Protein AF-A0A938N2T9-F1 (afdb_monomer_lite)

Secondary structure (DSSP, 8-state):
-PPPPPP---PPPP----TT--HHHHHHHT-TTTTPEEPTTT--EE-TT-SB-TTT-BBTTTSSB---------------------TTHHHHHHHHHHHHHHHHHHHHHH-TT----------------------

Radius of gyration: 36.8 Å; chains: 1; bounding box: 69×27×93 Å

Structure (mmCIF, N/CA/C/O backbone):
data_AF-A0A938N2T9-F1
#
_entry.id   AF-A0A938N2T9-F1
#
loop_
_atom_site.group_PDB
_atom_site.id
_atom_site.type_symbol
_atom_site.label_atom_id
_atom_site.label_alt_id
_atom_site.label_comp_id
_atom_site.label_asym_id
_atom_site.label_entity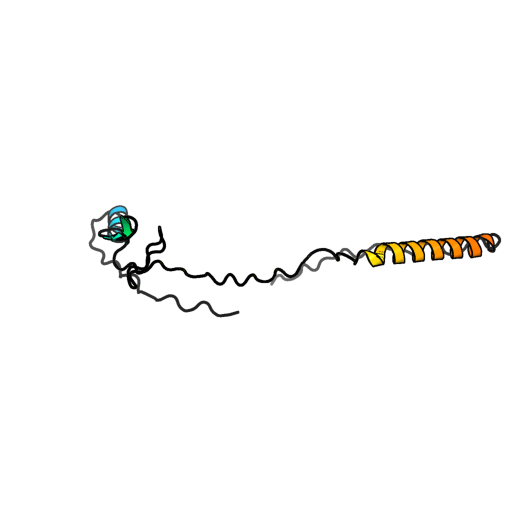_id
_atom_site.label_seq_id
_atom_site.pdbx_PDB_ins_code
_atom_site.Cartn_x
_atom_site.Cartn_y
_atom_site.Cartn_z
_atom_site.occupancy
_atom_site.B_iso_or_equiv
_atom_site.auth_seq_id
_atom_site.auth_comp_id
_atom_site.auth_asym_id
_atom_site.auth_atom_id
_atom_site.pdbx_PDB_model_num
ATOM 1 N N . MET A 1 1 ? -7.083 -13.179 -14.897 1.00 54.50 1 MET A N 1
ATOM 2 C CA . MET A 1 1 ? -7.222 -12.125 -13.871 1.00 54.50 1 MET A CA 1
ATOM 3 C C . MET A 1 1 ? -7.710 -12.839 -12.626 1.00 54.50 1 MET A C 1
ATOM 5 O O . MET A 1 1 ? -8.754 -13.464 -12.742 1.00 54.50 1 MET A O 1
ATOM 9 N N . PRO A 1 2 ? -6.939 -12.912 -11.528 1.00 58.06 2 PRO A N 1
ATOM 10 C CA . PRO A 1 2 ? -7.455 -13.521 -10.308 1.00 58.06 2 PRO A CA 1
ATOM 11 C C . PRO A 1 2 ? -8.646 -12.687 -9.819 1.00 58.06 2 PRO A C 1
ATOM 13 O O . PRO A 1 2 ? -8.528 -11.466 -9.701 1.00 58.06 2 PRO A O 1
ATOM 16 N N . ASP A 1 3 ? -9.788 -13.344 -9.619 1.00 57.94 3 ASP A N 1
ATOM 17 C CA . ASP A 1 3 ? -10.990 -12.740 -9.048 1.00 57.94 3 ASP A CA 1
ATOM 18 C C . ASP A 1 3 ? -10.667 -12.064 -7.705 1.00 57.94 3 ASP A C 1
ATOM 20 O O . ASP A 1 3 ? -9.917 -12.633 -6.901 1.00 57.94 3 ASP A O 1
ATOM 24 N N . PRO A 1 4 ? -11.217 -10.869 -7.419 1.00 66.69 4 PRO A N 1
ATOM 25 C CA . PRO A 1 4 ? -11.149 -10.320 -6.076 1.00 66.69 4 PRO A CA 1
ATOM 26 C C . PRO A 1 4 ? -11.883 -11.282 -5.136 1.00 66.69 4 PRO A C 1
ATOM 28 O O . PRO A 1 4 ? -13.067 -11.566 -5.316 1.00 66.69 4 PRO A O 1
ATOM 31 N N . THR A 1 5 ? -11.175 -11.808 -4.136 1.00 60.12 5 THR A N 1
ATOM 32 C CA . THR A 1 5 ? -11.761 -12.654 -3.094 1.00 60.12 5 THR A CA 1
ATOM 33 C C . THR A 1 5 ? -12.979 -11.961 -2.471 1.00 60.12 5 THR A C 1
ATOM 35 O O . THR A 1 5 ? -12.953 -10.741 -2.270 1.00 60.12 5 THR A O 1
ATOM 38 N N . PRO A 1 6 ? -14.051 -12.709 -2.146 1.00 59.38 6 PRO A N 1
ATOM 39 C CA . PRO A 1 6 ? -15.242 -12.140 -1.535 1.00 59.38 6 PRO A CA 1
ATOM 40 C C . PRO A 1 6 ? -14.856 -11.453 -0.225 1.00 59.38 6 PRO A C 1
ATOM 42 O O . PRO A 1 6 ? -14.279 -12.070 0.673 1.00 59.38 6 PRO A O 1
ATOM 45 N N . GLN A 1 7 ? -15.159 -10.157 -0.127 1.00 58.91 7 GLN A N 1
ATOM 46 C CA . GLN A 1 7 ? -15.052 -9.431 1.133 1.00 58.91 7 GLN A CA 1
ATOM 47 C C . GLN A 1 7 ? -15.905 -10.167 2.177 1.00 58.91 7 GLN A C 1
ATOM 49 O O . GLN A 1 7 ? -17.017 -10.586 1.838 1.00 58.91 7 GLN A O 1
ATOM 54 N N . PRO A 1 8 ? -15.438 -10.334 3.430 1.00 62.12 8 PRO A N 1
ATOM 55 C CA . PRO A 1 8 ? -16.278 -10.834 4.505 1.00 62.12 8 PRO A CA 1
ATOM 56 C C . PRO A 1 8 ? -17.492 -9.917 4.610 1.00 62.12 8 PRO A C 1
ATOM 58 O O . PRO A 1 8 ? -17.394 -8.784 5.079 1.00 62.12 8 PRO A O 1
ATOM 61 N N . THR A 1 9 ? -18.639 -10.382 4.120 1.00 49.62 9 THR A N 1
ATOM 62 C CA . THR A 1 9 ? -19.915 -9.689 4.248 1.00 49.62 9 THR A CA 1
ATOM 63 C C . THR A 1 9 ? -20.345 -9.789 5.705 1.00 49.62 9 THR A C 1
ATOM 65 O O . THR A 1 9 ? -21.238 -10.561 6.058 1.00 49.62 9 THR A O 1
ATOM 68 N N . ALA A 1 10 ? -19.695 -9.025 6.580 1.00 60.75 10 ALA A N 1
ATOM 69 C CA . ALA A 1 10 ? -20.334 -8.608 7.808 1.00 60.75 10 ALA A CA 1
ATOM 70 C C . ALA A 1 10 ? -21.576 -7.838 7.359 1.00 60.75 10 ALA A C 1
ATOM 72 O O . ALA A 1 10 ? -21.468 -6.773 6.749 1.00 60.75 10 ALA A O 1
ATOM 73 N N . LYS A 1 11 ? -22.757 -8.437 7.556 1.00 52.12 11 LYS A N 1
ATOM 74 C CA . LYS A 1 11 ? -24.028 -7.748 7.328 1.00 52.12 11 LYS A CA 1
ATOM 75 C C . LYS A 1 11 ? -23.922 -6.379 8.004 1.00 52.12 11 LYS A C 1
ATOM 77 O O . LYS A 1 11 ? -23.592 -6.365 9.193 1.00 52.12 11 LYS A O 1
ATOM 82 N N . PRO A 1 12 ? -24.192 -5.262 7.303 1.00 63.41 12 PRO A N 1
ATOM 83 C CA . PRO A 1 12 ? -24.324 -3.990 7.989 1.00 63.41 12 PRO A CA 1
ATOM 84 C C . PRO A 1 12 ? -25.343 -4.194 9.119 1.00 63.41 12 PRO A C 1
ATOM 86 O O . PRO A 1 12 ? -26.418 -4.757 8.856 1.00 63.41 12 PRO A O 1
ATOM 89 N N . PRO A 1 13 ? -25.002 -3.860 10.378 1.00 62.03 13 PRO A N 1
ATOM 90 C CA . PRO A 1 13 ? -25.958 -3.953 11.465 1.00 62.03 13 PRO A CA 1
ATOM 91 C C . PRO A 1 13 ? -27.171 -3.121 11.058 1.00 62.03 13 PRO A C 1
ATOM 93 O O . PRO A 1 13 ? -27.057 -1.962 10.668 1.00 62.03 13 PRO A O 1
ATOM 96 N N . LYS A 1 14 ? -28.334 -3.773 11.026 1.00 54.31 14 LYS A N 1
ATOM 97 C CA . LYS A 1 14 ? -29.578 -3.151 10.587 1.00 54.31 14 LYS A CA 1
ATOM 98 C C . LYS A 1 14 ? -29.846 -1.982 11.544 1.00 54.31 14 LYS A C 1
ATOM 100 O O . LYS A 1 14 ? -29.939 -2.247 12.744 1.00 54.31 14 LYS A O 1
ATOM 105 N N . PRO A 1 15 ? -29.956 -0.731 11.067 1.00 59.91 15 PRO A N 1
ATOM 106 C CA . PRO A 1 15 ? -30.157 0.405 11.950 1.00 59.91 15 PRO A CA 1
ATOM 107 C C . PRO A 1 15 ? -31.518 0.246 12.624 1.00 59.91 15 PRO A C 1
ATOM 109 O O . PRO A 1 15 ? -32.570 0.335 11.988 1.00 59.91 15 PRO A O 1
ATOM 112 N N . THR A 1 16 ? -31.506 -0.067 13.916 1.00 57.22 16 THR A N 1
ATOM 113 C CA . THR A 1 16 ? -32.710 -0.075 14.739 1.00 57.22 16 THR A CA 1
ATOM 114 C C . THR A 1 16 ? -33.091 1.372 14.988 1.00 57.22 16 THR A C 1
ATOM 116 O O . THR A 1 16 ? -32.532 2.026 15.861 1.00 57.22 16 THR A O 1
ATOM 119 N N . ALA A 1 17 ? -34.018 1.877 14.178 1.00 51.03 17 ALA A N 1
ATOM 120 C CA . ALA A 1 17 ? -34.580 3.206 14.327 1.00 51.03 17 ALA A CA 1
ATOM 121 C C . ALA A 1 17 ? -35.264 3.335 15.697 1.00 51.03 17 ALA A C 1
ATOM 123 O O . ALA A 1 17 ? -36.373 2.837 15.894 1.00 51.03 17 ALA A O 1
ATOM 124 N N . LYS A 1 18 ? -34.618 4.021 16.642 1.00 52.00 18 LYS A N 1
ATOM 125 C CA . LYS A 1 18 ? -35.317 4.666 17.753 1.00 52.00 18 LYS A CA 1
ATOM 126 C C . LYS A 1 18 ? -35.444 6.143 17.384 1.00 52.00 18 LYS A C 1
ATOM 128 O O . LYS A 1 18 ? -34.459 6.843 17.199 1.00 52.00 18 LYS A O 1
ATOM 133 N N . GLY A 1 19 ? -36.671 6.582 17.113 1.00 45.97 19 GLY A N 1
ATOM 134 C CA . GLY A 1 19 ? -36.946 7.939 16.641 1.00 45.97 19 GLY A CA 1
ATOM 135 C C . GLY A 1 19 ? -36.560 8.994 17.680 1.00 45.97 19 GLY A C 1
ATOM 136 O O . GLY A 1 19 ? -36.940 8.867 18.840 1.00 45.97 19 GLY A O 1
ATOM 137 N N . GLY A 1 20 ? -35.824 10.022 17.245 1.00 57.34 20 GLY A N 1
ATOM 138 C CA . GLY A 1 20 ? -35.526 11.232 18.026 1.00 57.34 20 GLY A CA 1
ATOM 139 C C . GLY A 1 20 ? -34.074 11.722 17.961 1.00 57.34 20 GLY A C 1
ATOM 140 O O . GLY A 1 20 ? -33.807 12.866 18.304 1.00 57.34 20 GLY A O 1
ATOM 141 N N . GLU A 1 21 ? -33.144 10.889 17.505 1.00 64.31 21 GLU A N 1
ATOM 142 C CA . GLU A 1 21 ? -31.707 11.193 17.473 1.00 64.31 21 GLU A CA 1
ATOM 143 C C . GLU A 1 21 ? -31.290 11.884 16.161 1.00 64.31 21 GLU A C 1
ATOM 145 O O . GLU A 1 21 ? -31.771 11.539 15.073 1.00 64.31 21 GLU A O 1
ATOM 150 N N . SER A 1 22 ? -30.417 12.890 16.250 1.00 82.56 22 SER A N 1
ATOM 151 C CA . SER A 1 22 ? -29.937 13.605 15.070 1.00 82.56 22 SER A CA 1
ATOM 152 C C . SER A 1 22 ? -29.082 12.672 14.209 1.00 82.56 22 SER A C 1
ATOM 154 O O . SER A 1 22 ? -28.485 11.713 14.695 1.00 82.56 22 SER A O 1
ATOM 156 N N . VAL A 1 23 ? -28.995 12.943 12.904 1.00 82.62 23 VAL A N 1
ATOM 157 C CA . VAL A 1 23 ? -28.122 12.176 11.995 1.00 82.62 23 VAL A CA 1
ATOM 158 C C . VAL A 1 23 ? -26.693 12.101 12.553 1.00 82.62 23 VAL A C 1
ATOM 160 O O . VAL A 1 23 ? -26.067 11.047 12.488 1.00 82.62 23 VAL A O 1
ATOM 163 N N . MET A 1 24 ? -26.220 13.175 13.193 1.00 84.94 24 MET A N 1
ATOM 164 C CA . MET A 1 24 ? -24.901 13.228 13.822 1.00 84.94 24 MET A CA 1
ATOM 165 C C . MET A 1 24 ? -24.753 12.223 14.973 1.00 84.94 24 MET A C 1
ATOM 167 O O . MET A 1 24 ? -23.727 11.553 15.045 1.00 84.94 24 MET A O 1
ATOM 171 N N . ASP A 1 25 ? -25.776 12.036 15.809 1.00 84.88 25 ASP A N 1
ATOM 172 C CA . ASP A 1 25 ? -25.742 11.056 16.907 1.00 84.88 25 ASP A CA 1
ATOM 173 C C . ASP A 1 25 ? -25.604 9.619 16.387 1.00 84.88 25 ASP A C 1
ATOM 175 O O . ASP A 1 25 ? -24.870 8.812 16.959 1.00 84.88 25 ASP A O 1
ATOM 179 N N . ARG A 1 26 ? -26.236 9.311 15.248 1.00 81.31 26 ARG A N 1
ATOM 180 C CA . ARG A 1 26 ? -26.129 7.991 14.603 1.00 81.31 26 ARG A CA 1
ATOM 181 C C . ARG A 1 26 ? -24.730 7.717 14.074 1.00 81.31 26 ARG A C 1
ATOM 183 O O . ARG A 1 26 ? -24.175 6.655 14.328 1.00 81.31 26 ARG A O 1
ATOM 190 N N . LEU A 1 27 ? -24.134 8.691 13.388 1.00 83.88 27 LEU A N 1
ATOM 191 C CA . LEU A 1 27 ? -22.764 8.571 12.881 1.00 83.88 27 LEU A CA 1
ATOM 192 C C . LEU A 1 27 ? -21.744 8.403 14.014 1.00 83.88 27 LEU A C 1
ATOM 194 O O . LEU A 1 27 ? -20.772 7.657 13.872 1.00 83.88 27 LEU A O 1
ATOM 198 N N . LEU A 1 28 ? -21.962 9.079 15.143 1.00 85.88 28 LEU A N 1
ATOM 199 C CA . LEU A 1 28 ? -21.122 8.911 16.324 1.00 85.88 28 LEU A CA 1
ATOM 200 C C . LEU A 1 28 ? -21.320 7.527 16.955 1.00 85.88 28 LEU A C 1
ATOM 202 O O . LEU A 1 28 ? -20.330 6.891 17.305 1.00 85.88 28 LEU A O 1
ATOM 206 N N . ALA A 1 29 ? -22.552 7.025 17.054 1.00 81.88 29 ALA A N 1
ATOM 207 C CA . ALA A 1 29 ? -22.829 5.691 17.589 1.00 81.88 29 ALA A CA 1
ATOM 208 C C . ALA A 1 29 ? -22.235 4.562 16.725 1.00 81.88 29 ALA A C 1
ATOM 210 O O . ALA A 1 29 ? -21.705 3.589 17.263 1.00 81.88 29 ALA A O 1
ATOM 211 N N . ASP A 1 30 ? -22.262 4.719 15.401 1.00 82.25 30 ASP A N 1
ATOM 212 C CA . ASP A 1 30 ? -21.710 3.754 14.442 1.00 82.25 30 ASP A CA 1
ATOM 213 C C . ASP A 1 30 ? -20.183 3.863 14.278 1.00 82.25 30 ASP A C 1
ATOM 215 O O . ASP A 1 30 ? -19.556 3.031 13.615 1.00 82.25 30 ASP A O 1
ATOM 219 N N . SER A 1 31 ? -19.546 4.878 14.872 1.00 81.00 31 SER A N 1
ATOM 220 C CA . SER A 1 31 ? -18.109 5.088 14.722 1.00 81.00 31 SER A CA 1
ATOM 221 C C . SER A 1 31 ? -17.317 3.961 15.405 1.00 81.00 31 SER A C 1
ATOM 223 O O . SER A 1 31 ? -17.362 3.822 16.630 1.00 81.00 31 SER A O 1
ATOM 225 N N . PRO A 1 32 ? -16.486 3.196 14.667 1.00 76.81 32 PRO A N 1
ATOM 226 C CA . PRO A 1 32 ? -15.779 2.024 15.202 1.00 76.81 32 PRO A CA 1
ATOM 227 C C . PRO A 1 32 ? -14.732 2.369 16.275 1.00 76.81 32 PRO A C 1
ATOM 229 O O . PRO A 1 32 ? -14.210 1.487 16.958 1.00 76.81 32 PRO A O 1
ATOM 232 N N . LEU A 1 33 ? -14.418 3.658 16.429 1.00 78.81 33 LEU A N 1
ATOM 233 C CA . LEU A 1 33 ? -13.502 4.179 17.440 1.00 78.81 33 LEU A CA 1
ATOM 234 C C . LEU A 1 33 ? -14.164 4.377 18.814 1.00 78.81 33 LEU A C 1
ATOM 236 O O . LEU A 1 33 ? -13.447 4.510 19.808 1.00 78.81 33 LEU A O 1
ATOM 240 N N . VAL A 1 34 ? -15.499 4.366 18.911 1.00 78.00 34 VAL A N 1
ATOM 241 C CA . VAL A 1 34 ? -16.209 4.568 20.182 1.00 78.00 34 VAL A CA 1
ATOM 242 C C . VAL A 1 34 ? -16.024 3.346 21.092 1.00 78.00 34 VAL A C 1
ATOM 244 O O . VAL A 1 34 ? -16.611 2.273 20.927 1.00 78.00 34 VAL A O 1
ATOM 247 N N . GLY A 1 35 ? -15.140 3.516 22.078 1.00 75.19 35 GLY A N 1
ATOM 248 C CA . GLY A 1 35 ? -14.709 2.487 23.028 1.00 75.19 35 GLY A CA 1
ATOM 249 C C . GLY A 1 35 ? -13.552 1.609 22.536 1.00 75.19 35 GLY A C 1
ATOM 250 O O . GLY A 1 35 ? -13.399 0.480 23.007 1.00 75.19 35 GLY A O 1
ATOM 251 N N . GLY A 1 36 ? -12.762 2.102 21.584 1.00 83.12 36 GLY A N 1
ATOM 252 C CA . GLY A 1 36 ? -11.494 1.491 21.206 1.00 83.12 36 GLY A CA 1
ATOM 253 C C . GLY A 1 36 ? -10.489 1.405 22.364 1.00 83.12 36 GLY A C 1
ATOM 254 O O . GLY A 1 36 ? -10.561 2.175 23.320 1.00 83.12 36 GLY A O 1
ATOM 255 N N . GLN A 1 37 ? -9.550 0.463 22.279 1.00 88.12 37 GLN A N 1
ATOM 256 C CA . GLN A 1 37 ? -8.454 0.303 23.245 1.00 88.12 37 GLN A CA 1
ATOM 257 C C . GLN A 1 37 ? -7.151 0.875 22.669 1.00 88.12 37 GLN A C 1
ATOM 259 O O . GLN A 1 37 ? -6.979 0.884 21.448 1.00 88.12 37 GLN A O 1
ATOM 264 N N . PRO A 1 38 ? -6.214 1.361 23.499 1.00 91.38 38 PRO A N 1
ATOM 265 C CA . PRO A 1 38 ? -4.919 1.814 23.010 1.00 91.38 38 PRO A CA 1
ATOM 266 C C . PRO A 1 38 ? -4.051 0.635 22.541 1.00 91.38 38 PRO A C 1
ATOM 268 O O . PRO A 1 38 ? -4.077 -0.459 23.101 1.00 91.38 38 PRO A O 1
ATOM 271 N N . CYS A 1 39 ? -3.235 0.868 21.516 1.00 91.81 39 CYS A N 1
ATOM 272 C CA . CYS A 1 39 ? -2.244 -0.084 21.026 1.00 91.81 39 CYS A CA 1
ATOM 273 C C . CYS A 1 39 ? -1.188 -0.355 22.101 1.00 91.81 39 CYS A C 1
ATOM 275 O O . CYS A 1 39 ? -0.492 0.576 22.505 1.00 91.81 39 CYS A O 1
ATOM 277 N N . GLY A 1 40 ? -0.964 -1.620 22.464 1.00 89.62 40 GLY A N 1
ATOM 278 C CA . GLY A 1 40 ? 0.079 -1.997 23.427 1.00 89.62 40 GLY A CA 1
ATOM 279 C C . GLY A 1 40 ? 1.518 -1.680 22.993 1.00 89.62 40 GLY A C 1
ATOM 280 O O . GLY A 1 40 ? 2.411 -1.679 23.830 1.00 89.62 40 GLY A O 1
ATOM 281 N N . ASN A 1 41 ? 1.758 -1.388 21.708 1.00 91.69 41 ASN A N 1
ATOM 282 C CA . ASN A 1 41 ? 3.094 -1.063 21.197 1.00 91.69 41 ASN A CA 1
ATOM 283 C C . ASN A 1 41 ? 3.343 0.450 21.024 1.00 91.69 41 ASN A C 1
ATOM 285 O O . ASN A 1 41 ? 4.426 0.936 21.318 1.00 91.69 41 ASN A O 1
ATOM 289 N N . CYS A 1 42 ? 2.363 1.213 20.521 1.00 92.88 42 CYS A N 1
ATOM 290 C CA . CYS A 1 42 ? 2.553 2.640 20.193 1.00 92.88 42 CYS A CA 1
ATOM 291 C C . CYS A 1 42 ? 1.537 3.596 20.838 1.00 92.88 42 CYS A C 1
ATOM 293 O O . CYS A 1 42 ? 1.584 4.796 20.578 1.00 92.88 42 CYS A O 1
ATOM 295 N N . GLY A 1 43 ? 0.574 3.082 21.607 1.00 91.88 43 GLY A N 1
ATOM 296 C CA . GLY A 1 43 ? -0.461 3.877 22.276 1.00 91.88 43 GLY A CA 1
ATOM 297 C C . GLY A 1 43 ? -1.551 4.464 21.371 1.00 91.88 43 GLY A C 1
ATOM 298 O O . GLY A 1 43 ? -2.441 5.147 21.863 1.00 91.88 43 GLY A O 1
ATOM 299 N N . ALA A 1 44 ? -1.524 4.217 20.056 1.00 92.56 44 ALA A N 1
ATOM 300 C CA . ALA A 1 44 ? -2.567 4.702 19.148 1.00 92.56 44 ALA A CA 1
ATOM 301 C C . ALA A 1 44 ? -3.944 4.089 19.468 1.00 92.56 44 ALA A C 1
ATOM 303 O O . ALA A 1 44 ? -3.987 2.915 19.829 1.00 92.56 44 ALA A O 1
ATOM 304 N N . PRO A 1 45 ? -5.060 4.818 19.287 1.00 89.94 45 PRO A N 1
ATOM 305 C CA . PRO A 1 45 ? -6.390 4.252 19.485 1.00 89.94 45 PRO A CA 1
ATOM 306 C C . PRO A 1 45 ? -6.679 3.185 18.421 1.00 89.94 45 PRO A C 1
ATOM 308 O O . PRO A 1 45 ? -6.528 3.440 17.225 1.00 89.94 45 PRO A O 1
ATOM 311 N N . LEU A 1 46 ? -7.090 1.991 18.848 1.00 91.12 46 LEU A N 1
ATOM 312 C CA . LEU A 1 46 ? -7.543 0.913 17.971 1.00 91.12 46 LEU A CA 1
ATOM 313 C C . LEU A 1 46 ? -9.050 0.708 18.124 1.00 91.12 46 LEU A C 1
ATOM 315 O O . LEU A 1 46 ? -9.532 0.647 19.256 1.00 91.12 46 LEU A O 1
ATOM 319 N N . PRO A 1 47 ? -9.793 0.542 17.015 1.00 88.69 47 PRO A N 1
ATOM 320 C CA . PRO A 1 47 ? -11.205 0.203 17.088 1.00 88.69 47 PRO A CA 1
ATOM 321 C C . PRO A 1 47 ? -11.408 -1.161 17.761 1.00 88.69 47 PRO A C 1
ATOM 323 O O . PRO A 1 47 ? -10.514 -2.015 17.776 1.00 88.69 47 PRO A O 1
ATOM 326 N N . LYS A 1 48 ? -12.595 -1.379 18.333 1.00 83.88 48 LYS A N 1
ATOM 327 C CA . LYS A 1 48 ? -12.925 -2.654 18.987 1.00 83.88 48 LYS A CA 1
ATOM 328 C C . LYS A 1 48 ? -12.820 -3.803 17.979 1.00 83.88 48 LYS A C 1
ATOM 330 O O . LYS A 1 48 ? -13.376 -3.723 16.890 1.00 83.88 48 LYS A O 1
ATOM 335 N N . GLY A 1 49 ? -12.109 -4.870 18.348 1.00 84.12 49 GLY A N 1
ATOM 336 C CA . GLY A 1 49 ? -11.912 -6.039 17.482 1.00 84.12 49 GLY A CA 1
ATOM 337 C C . GLY A 1 49 ? -10.882 -5.853 16.360 1.00 84.12 49 GLY A C 1
ATOM 338 O O . GLY A 1 49 ? -10.803 -6.695 15.469 1.00 84.12 49 GLY A O 1
ATOM 339 N N . ALA A 1 50 ? -10.083 -4.779 16.376 1.00 86.56 50 ALA A N 1
ATOM 340 C CA . ALA A 1 50 ? -8.997 -4.604 15.417 1.00 86.56 50 ALA A CA 1
ATOM 341 C C . ALA A 1 50 ? -7.933 -5.705 15.563 1.00 86.56 50 ALA A C 1
ATOM 343 O O . ALA A 1 50 ? -7.328 -5.851 16.623 1.00 86.56 50 ALA A O 1
ATOM 344 N N . ALA A 1 51 ? -7.656 -6.429 14.477 1.00 89.31 51 ALA A N 1
ATOM 345 C CA . ALA A 1 51 ? -6.575 -7.415 14.437 1.00 89.31 51 ALA A CA 1
ATOM 346 C C . ALA A 1 51 ? -5.183 -6.770 14.286 1.00 89.31 51 ALA A C 1
ATOM 348 O O . ALA A 1 51 ? -4.191 -7.331 14.733 1.00 89.31 51 ALA A O 1
ATOM 349 N N . LEU A 1 52 ? -5.094 -5.576 13.687 1.00 92.31 52 LEU A N 1
ATOM 350 C CA . LEU A 1 52 ? -3.832 -4.909 13.358 1.00 92.31 52 LEU A CA 1
ATOM 351 C C . LEU A 1 52 ? -3.886 -3.413 13.693 1.00 92.31 52 LEU A C 1
ATOM 353 O O . LEU A 1 52 ? -4.858 -2.726 13.378 1.00 92.31 52 LEU A O 1
ATOM 357 N N . CYS A 1 53 ? -2.802 -2.876 14.251 1.00 91.44 53 CYS A N 1
ATOM 358 C CA . CYS A 1 53 ? -2.584 -1.441 14.360 1.00 91.44 53 CYS A CA 1
ATOM 359 C C . CYS A 1 53 ? -2.144 -0.863 13.009 1.00 91.44 53 CYS A C 1
ATOM 361 O O . CYS A 1 53 ? -1.033 -1.114 12.544 1.00 91.44 53 CYS A O 1
ATOM 363 N N . THR A 1 54 ? -2.970 -0.007 12.417 1.00 89.38 54 THR A N 1
ATOM 364 C CA . THR A 1 54 ? -2.668 0.681 11.150 1.00 89.38 54 THR A CA 1
ATOM 365 C C . THR A 1 54 ? -1.603 1.773 11.283 1.00 89.38 54 THR A C 1
ATOM 367 O O . THR A 1 54 ? -1.038 2.193 10.278 1.00 89.38 54 THR A O 1
ATOM 370 N N . ARG A 1 55 ? -1.295 2.223 12.509 1.00 91.38 55 ARG A N 1
ATOM 371 C CA . ARG A 1 55 ? -0.277 3.257 12.759 1.00 91.38 55 ARG A CA 1
ATOM 372 C C . ARG A 1 55 ? 1.144 2.698 12.823 1.00 91.38 55 ARG A C 1
ATOM 374 O O . ARG A 1 55 ? 2.057 3.325 12.303 1.00 91.38 55 ARG A O 1
ATOM 381 N N . CYS A 1 56 ? 1.345 1.556 13.484 1.00 90.56 56 CYS A N 1
ATOM 382 C CA . CYS A 1 56 ? 2.682 0.983 13.697 1.00 90.56 56 CYS A CA 1
ATOM 383 C C . CYS A 1 56 ? 2.868 -0.437 13.142 1.00 90.56 56 CYS A C 1
ATOM 385 O O . CYS A 1 56 ? 3.965 -0.980 13.239 1.00 90.56 56 CYS A O 1
ATOM 387 N N . GLY A 1 57 ? 1.822 -1.056 12.586 1.00 89.62 57 GLY A N 1
ATOM 388 C CA . GLY A 1 57 ? 1.878 -2.421 12.053 1.00 89.62 57 GLY A CA 1
ATOM 389 C C . GLY A 1 57 ? 1.923 -3.518 13.121 1.00 89.62 57 GLY A C 1
ATOM 390 O O . GLY A 1 57 ? 2.293 -4.647 12.817 1.00 89.62 57 GLY A O 1
ATOM 391 N N . PHE A 1 58 ? 1.589 -3.211 14.378 1.00 92.56 58 PHE A N 1
ATOM 392 C CA . PHE A 1 58 ? 1.515 -4.214 15.444 1.00 92.56 58 PHE A CA 1
ATOM 393 C C . PHE A 1 58 ? 0.281 -5.107 15.285 1.00 92.56 58 PHE A C 1
ATOM 395 O O . PHE A 1 58 ? -0.832 -4.592 15.195 1.00 92.56 58 PHE A O 1
ATOM 402 N N . ASP A 1 59 ? 0.472 -6.423 15.273 1.00 92.31 59 ASP A N 1
ATOM 403 C CA . ASP A 1 59 ? -0.616 -7.396 15.306 1.00 92.31 59 ASP A CA 1
ATOM 404 C C . ASP A 1 59 ? -1.139 -7.553 16.733 1.00 92.31 59 ASP A C 1
ATOM 406 O O . ASP A 1 59 ? -0.407 -7.975 17.631 1.00 92.31 59 ASP A O 1
ATOM 410 N N . VAL A 1 60 ? -2.411 -7.240 16.949 1.00 89.12 60 VAL A N 1
ATOM 411 C CA . VAL A 1 60 ? -3.054 -7.422 18.255 1.00 89.12 60 VAL A CA 1
ATOM 412 C C . VAL A 1 60 ? -3.373 -8.894 18.501 1.00 89.12 60 VAL A C 1
ATOM 414 O O . VAL A 1 60 ? -3.363 -9.334 19.646 1.00 89.12 60 VAL A O 1
ATOM 417 N N . SER A 1 61 ? -3.619 -9.667 17.441 1.00 85.75 61 SER A N 1
ATOM 418 C CA . SER A 1 61 ? -3.958 -11.088 17.544 1.00 85.75 61 SER A CA 1
ATOM 419 C C . SER A 1 61 ? -2.729 -11.971 17.764 1.00 85.75 61 SER A C 1
ATOM 421 O O . SER A 1 61 ? -2.776 -12.888 18.581 1.00 85.75 61 SER A O 1
ATOM 423 N N . SER A 1 62 ? -1.613 -11.678 17.086 1.00 83.75 62 SER A N 1
ATOM 424 C CA . SER A 1 62 ? -0.371 -12.458 17.207 1.00 83.75 62 SER A CA 1
ATOM 425 C C . SER A 1 62 ? 0.660 -11.859 18.173 1.00 83.75 62 SER A C 1
ATOM 427 O O . SER A 1 62 ? 1.658 -12.510 18.492 1.00 83.75 62 SER A O 1
ATOM 429 N N . GLY A 1 63 ? 0.444 -10.630 18.658 1.00 84.25 63 GLY A N 1
ATOM 430 C CA . GLY A 1 63 ? 1.321 -9.955 19.621 1.00 84.25 63 GLY A CA 1
ATOM 431 C C . GLY A 1 63 ? 2.706 -9.594 19.067 1.00 84.25 63 GLY A C 1
ATOM 432 O O . GLY A 1 63 ? 3.630 -9.314 19.833 1.00 84.25 63 GLY A O 1
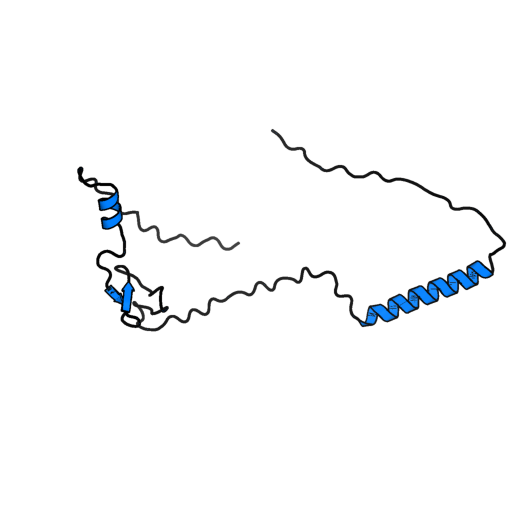ATOM 433 N N . LYS A 1 64 ? 2.888 -9.630 17.743 1.00 84.44 64 LYS A N 1
ATOM 434 C CA . LYS A 1 64 ? 4.159 -9.352 17.059 1.00 84.44 64 LYS A CA 1
ATOM 435 C C . LYS A 1 64 ? 3.978 -8.256 16.004 1.00 84.44 64 LYS A C 1
ATOM 437 O O . LYS A 1 64 ? 2.890 -8.094 15.458 1.00 84.44 64 LYS A O 1
ATOM 442 N N . PRO A 1 65 ? 5.027 -7.482 15.675 1.00 82.62 65 PRO A N 1
ATOM 443 C CA . PRO A 1 65 ? 4.956 -6.547 14.558 1.00 82.62 65 PRO A CA 1
ATOM 444 C C . PRO A 1 65 ? 4.831 -7.315 13.236 1.00 82.62 65 PRO A C 1
ATOM 446 O O . PRO A 1 65 ? 5.690 -8.138 12.902 1.00 82.62 65 PRO A O 1
ATOM 449 N N . VAL A 1 66 ? 3.778 -7.031 12.469 1.00 86.06 66 VAL A N 1
ATOM 450 C CA . VAL A 1 66 ? 3.551 -7.639 11.157 1.00 86.06 66 VAL A CA 1
ATOM 451 C C . VAL A 1 66 ? 4.536 -7.047 10.165 1.00 86.06 66 VAL A C 1
ATOM 453 O O . VAL A 1 66 ? 4.403 -5.916 9.705 1.00 86.06 66 VAL A O 1
ATOM 456 N N . ARG A 1 67 ? 5.535 -7.844 9.794 1.00 74.31 67 ARG A N 1
ATOM 457 C CA . ARG A 1 67 ? 6.362 -7.588 8.616 1.00 74.31 67 ARG A CA 1
ATOM 458 C C . ARG A 1 67 ? 5.771 -8.344 7.442 1.00 74.31 67 ARG A C 1
ATOM 460 O O . ARG A 1 67 ? 6.332 -9.343 6.994 1.00 74.31 67 ARG A O 1
ATOM 467 N N . THR A 1 68 ? 4.641 -7.870 6.931 1.00 67.62 68 THR A N 1
ATOM 468 C CA . THR A 1 68 ? 4.218 -8.278 5.597 1.00 67.62 68 THR A CA 1
ATOM 469 C C . THR A 1 68 ? 5.236 -7.687 4.639 1.00 67.62 68 THR A C 1
ATOM 471 O O . THR A 1 68 ? 5.240 -6.494 4.336 1.00 67.62 68 THR A O 1
ATOM 474 N N . ARG A 1 69 ? 6.159 -8.531 4.170 1.00 62.19 69 ARG A N 1
ATOM 475 C CA . ARG A 1 69 ? 6.785 -8.272 2.882 1.00 62.19 69 ARG A CA 1
ATOM 476 C C . ARG A 1 69 ? 5.623 -8.291 1.910 1.00 62.19 69 ARG A C 1
ATOM 478 O O . ARG A 1 69 ? 5.182 -9.361 1.507 1.00 62.19 69 ARG A O 1
ATOM 485 N N . VAL A 1 70 ? 5.070 -7.113 1.626 1.00 68.75 70 VAL A N 1
ATOM 486 C CA . VAL A 1 70 ? 4.233 -6.921 0.454 1.00 68.75 70 VAL A CA 1
ATOM 487 C C . VAL A 1 70 ? 5.122 -7.423 -0.660 1.00 68.75 70 VAL A C 1
ATOM 489 O O . VAL A 1 70 ? 6.157 -6.817 -0.953 1.00 68.75 70 VAL A O 1
ATOM 492 N N . ILE A 1 71 ? 4.797 -8.607 -1.174 1.00 64.56 71 ILE A N 1
ATOM 493 C CA . ILE A 1 71 ? 5.370 -9.101 -2.406 1.00 64.56 71 ILE A CA 1
ATOM 494 C C . ILE A 1 71 ? 4.819 -8.116 -3.422 1.00 64.56 71 ILE A C 1
ATOM 496 O O . ILE A 1 71 ? 3.763 -8.305 -4.012 1.00 64.56 71 ILE A O 1
ATOM 500 N N . ALA A 1 72 ? 5.505 -6.981 -3.540 1.00 63.19 72 ALA A N 1
ATOM 501 C CA . ALA A 1 72 ? 5.501 -6.218 -4.747 1.00 63.19 72 ALA A CA 1
ATOM 502 C C . ALA A 1 72 ? 6.090 -7.208 -5.739 1.00 63.19 72 ALA A C 1
ATOM 504 O O . ALA A 1 72 ? 7.311 -7.304 -5.888 1.00 63.19 72 ALA A O 1
ATOM 505 N N . GLU A 1 73 ? 5.221 -7.996 -6.372 1.00 63.66 73 GLU A N 1
ATOM 506 C CA . GLU A 1 73 ? 5.481 -8.402 -7.730 1.00 63.66 73 GLU A CA 1
ATOM 507 C C . GLU A 1 73 ? 5.756 -7.087 -8.439 1.00 63.66 73 GLU A C 1
ATOM 509 O O . GLU A 1 73 ? 4.872 -6.305 -8.791 1.00 63.66 73 GLU A O 1
ATOM 514 N N . ARG A 1 74 ? 7.050 -6.776 -8.522 1.00 57.47 74 ARG A N 1
ATOM 515 C CA . ARG A 1 74 ? 7.592 -5.870 -9.501 1.00 57.47 74 ARG A CA 1
ATOM 516 C C . ARG A 1 74 ? 7.149 -6.531 -10.791 1.00 57.47 74 ARG A C 1
ATOM 518 O O . ARG A 1 74 ? 7.853 -7.400 -11.299 1.00 57.47 74 ARG A O 1
ATOM 525 N N . VAL A 1 75 ? 5.963 -6.164 -11.278 1.00 59.47 75 VAL A N 1
ATOM 526 C CA . VAL A 1 75 ? 5.618 -6.312 -12.680 1.00 59.47 75 VAL A CA 1
ATOM 527 C C . VAL A 1 75 ? 6.808 -5.674 -13.352 1.00 59.47 75 VAL A C 1
ATOM 529 O O . VAL A 1 75 ? 7.037 -4.467 -13.225 1.00 59.47 75 VAL A O 1
ATOM 532 N N . LYS A 1 76 ? 7.680 -6.531 -13.879 1.00 52.56 76 LYS A N 1
ATOM 533 C CA . LYS A 1 76 ? 8.871 -6.145 -14.601 1.00 52.56 76 LYS A CA 1
ATOM 534 C C . LYS A 1 76 ? 8.293 -5.319 -15.723 1.00 52.56 76 LYS A C 1
ATOM 536 O O . LYS A 1 76 ? 7.715 -5.880 -16.642 1.00 52.56 76 LYS A O 1
ATOM 541 N N . LYS A 1 77 ? 8.304 -3.996 -15.539 1.00 54.31 77 LYS A N 1
ATOM 542 C CA . LYS A 1 77 ? 7.802 -3.034 -16.502 1.00 54.31 77 LYS A CA 1
ATOM 543 C C . LYS A 1 77 ? 8.573 -3.376 -17.754 1.00 54.31 77 LYS A C 1
ATOM 545 O O . LYS A 1 77 ? 9.783 -3.135 -17.821 1.00 54.31 77 LYS A O 1
ATOM 550 N N . GLU A 1 78 ? 7.908 -4.084 -18.657 1.00 54.34 78 GLU A N 1
ATOM 551 C CA . GLU A 1 78 ? 8.489 -4.401 -19.934 1.00 54.34 78 GLU A CA 1
ATOM 552 C C . GLU A 1 78 ? 8.845 -3.054 -20.524 1.00 54.34 78 GLU A C 1
ATOM 554 O O . GLU A 1 78 ? 8.066 -2.097 -20.483 1.00 54.34 78 GLU A O 1
ATOM 559 N N . LYS A 1 79 ? 10.122 -2.945 -20.867 1.00 46.88 79 LYS A N 1
ATOM 560 C CA . LYS A 1 79 ? 10.760 -1.715 -21.284 1.00 46.88 79 LYS A CA 1
ATOM 561 C C . LYS A 1 79 ? 10.076 -1.258 -22.569 1.00 46.88 79 LYS A C 1
ATOM 563 O O . LYS A 1 79 ? 10.548 -1.552 -23.659 1.00 46.88 79 LYS A O 1
ATOM 568 N N . GLY A 1 80 ? 9.003 -0.489 -22.436 1.00 45.62 80 GLY A N 1
ATOM 569 C CA . GLY A 1 80 ? 8.564 0.479 -23.429 1.00 45.62 80 GLY A CA 1
ATOM 570 C C . GLY A 1 80 ? 9.586 1.610 -23.468 1.00 45.62 80 GLY A C 1
ATOM 571 O O . GLY A 1 80 ? 9.314 2.718 -23.025 1.00 45.62 80 GLY A O 1
ATOM 572 N N . GLY A 1 81 ? 10.809 1.288 -23.882 1.00 50.66 81 GLY A N 1
ATOM 573 C CA . GLY A 1 81 ? 11.853 2.240 -24.218 1.00 50.66 81 GLY A CA 1
ATOM 574 C C . GLY A 1 81 ? 12.145 2.068 -25.704 1.00 50.66 81 GLY A C 1
ATOM 575 O O . GLY A 1 81 ? 12.283 0.922 -26.144 1.00 50.66 81 GLY A O 1
ATOM 576 N N . PRO A 1 82 ? 12.206 3.151 -26.499 1.00 52.94 82 PRO A N 1
ATOM 577 C CA . PRO A 1 82 ? 12.536 3.037 -27.910 1.00 52.94 82 PRO A CA 1
ATOM 578 C C . PRO A 1 82 ? 13.888 2.340 -28.019 1.00 52.94 82 PRO A C 1
ATOM 580 O O . PRO A 1 82 ? 14.842 2.724 -27.344 1.00 52.94 82 PRO A O 1
ATOM 583 N N . ARG A 1 83 ? 13.901 1.260 -28.807 1.00 54.53 83 ARG A N 1
ATOM 584 C CA . ARG A 1 83 ? 15.043 0.421 -29.184 1.00 54.53 83 ARG A CA 1
ATOM 585 C C . ARG A 1 83 ? 16.375 1.115 -28.903 1.00 54.53 83 ARG A C 1
ATOM 587 O O . ARG A 1 83 ? 16.856 1.905 -29.710 1.00 54.53 83 ARG A O 1
ATOM 594 N N . GLN A 1 84 ? 16.975 0.793 -27.760 1.00 61.91 84 GLN A N 1
ATOM 595 C CA . GLN A 1 84 ? 18.365 1.125 -27.497 1.00 61.91 84 GLN A CA 1
ATOM 596 C C . GLN A 1 84 ? 19.177 0.195 -28.403 1.00 61.91 84 GLN A C 1
ATOM 598 O O . GLN A 1 84 ? 19.546 -0.910 -28.010 1.00 61.91 84 GLN A O 1
ATOM 603 N N . ALA A 1 85 ? 19.312 0.585 -29.675 1.00 60.12 85 ALA A N 1
ATOM 604 C CA . ALA A 1 85 ? 20.101 -0.147 -30.650 1.00 60.12 85 ALA A CA 1
ATOM 605 C C . ALA A 1 85 ? 21.502 -0.344 -30.055 1.00 60.12 85 ALA A C 1
ATOM 607 O O . ALA A 1 85 ? 22.036 0.569 -29.410 1.00 60.12 85 ALA A O 1
ATOM 608 N N . PRO A 1 86 ? 22.078 -1.547 -30.171 1.00 64.88 86 PRO A N 1
ATOM 609 C CA . PRO A 1 86 ? 23.309 -1.845 -29.473 1.00 64.88 86 PRO A CA 1
ATOM 610 C C . PRO A 1 86 ? 24.418 -0.957 -30.051 1.00 64.88 86 PRO A C 1
ATOM 612 O O . PRO A 1 86 ? 24.516 -0.769 -31.260 1.00 64.88 86 PRO A O 1
ATOM 615 N N . LYS A 1 87 ? 25.245 -0.369 -29.181 1.00 66.06 87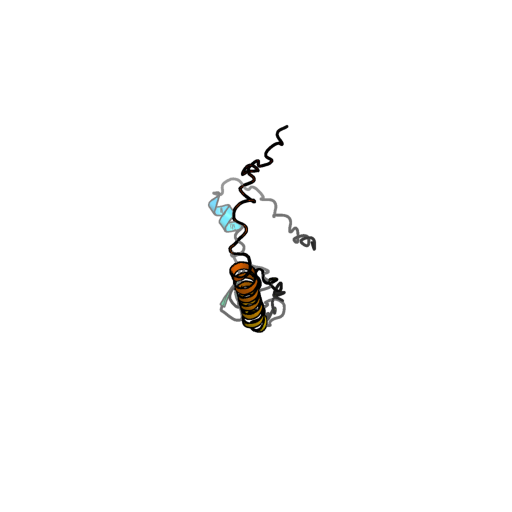 LYS A N 1
ATOM 616 C CA . LYS A 1 87 ? 26.227 0.672 -29.545 1.00 66.06 87 LYS A CA 1
ATOM 617 C C . LYS A 1 87 ? 27.233 0.255 -30.635 1.00 66.06 87 LYS A C 1
ATOM 619 O O . LYS A 1 87 ? 27.844 1.125 -31.240 1.00 66.06 87 LYS A O 1
ATOM 624 N N . TRP A 1 88 ? 27.378 -1.042 -30.918 1.00 68.06 88 TRP A N 1
ATOM 625 C CA . TRP A 1 88 ? 28.222 -1.569 -31.999 1.00 68.06 88 TRP A CA 1
ATOM 626 C C . TRP A 1 88 ? 27.573 -1.491 -33.392 1.00 68.06 88 TRP A C 1
ATOM 628 O O . TRP A 1 88 ? 28.278 -1.544 -34.395 1.00 68.06 88 TRP A O 1
ATOM 638 N N . LEU A 1 89 ? 26.249 -1.317 -33.471 1.00 77.00 89 LEU A N 1
ATOM 639 C CA . LEU A 1 89 ? 25.531 -1.160 -34.739 1.00 77.00 89 LEU A CA 1
ATOM 640 C C . LEU A 1 89 ? 25.674 0.259 -35.315 1.00 77.00 89 LEU A C 1
ATOM 642 O O . LEU A 1 89 ? 25.623 0.423 -36.527 1.00 77.00 89 LEU A O 1
ATOM 646 N N . ALA A 1 90 ? 25.924 1.275 -34.482 1.00 75.50 90 ALA A N 1
ATOM 647 C CA . ALA A 1 90 ? 26.156 2.648 -34.939 1.00 75.50 90 ALA A CA 1
ATOM 648 C C . ALA A 1 90 ? 27.369 2.793 -35.890 1.00 75.50 90 ALA A C 1
ATOM 650 O O . ALA A 1 90 ? 27.181 3.332 -36.982 1.00 75.50 90 ALA A O 1
ATOM 651 N N . PRO A 1 91 ? 28.585 2.297 -35.559 1.00 78.88 91 PRO A N 1
ATOM 652 C CA . PRO A 1 91 ? 29.707 2.362 -36.495 1.00 78.88 91 PRO A CA 1
ATOM 653 C C . PRO A 1 91 ? 29.479 1.488 -37.735 1.00 78.88 91 PRO A C 1
ATOM 655 O O . PRO A 1 91 ? 29.843 1.896 -38.831 1.00 78.88 91 PRO A O 1
ATOM 658 N N . ALA A 1 92 ? 28.819 0.332 -37.599 1.00 84.44 92 ALA A N 1
ATOM 659 C CA . ALA A 1 92 ? 28.522 -0.541 -38.735 1.00 84.44 92 ALA A CA 1
ATOM 660 C C . ALA A 1 92 ? 27.564 0.115 -39.747 1.00 84.44 92 ALA A C 1
ATOM 662 O O . ALA A 1 92 ? 27.815 0.077 -40.949 1.00 84.44 92 ALA A O 1
ATOM 663 N N . VAL A 1 93 ? 26.499 0.772 -39.275 1.00 85.50 93 VAL A N 1
ATOM 664 C CA . VAL A 1 93 ? 25.549 1.490 -40.141 1.00 85.50 93 VAL A CA 1
ATOM 665 C C . VAL A 1 93 ? 26.210 2.709 -40.789 1.00 85.50 93 VAL A C 1
ATOM 667 O O . VAL A 1 93 ? 25.996 2.948 -41.974 1.00 85.50 93 VAL A O 1
ATOM 670 N N . LEU A 1 94 ? 27.064 3.441 -40.064 1.00 87.38 94 LEU A N 1
ATOM 671 C CA . LEU A 1 94 ? 27.809 4.572 -40.627 1.00 87.38 94 LEU A CA 1
ATOM 672 C C . LEU A 1 94 ? 28.755 4.130 -41.756 1.00 87.38 94 LEU A C 1
ATOM 674 O O . LEU A 1 94 ? 28.791 4.768 -42.805 1.00 87.38 94 LEU A O 1
ATOM 678 N N . VAL A 1 95 ? 29.480 3.022 -41.570 1.00 90.62 95 VAL A N 1
ATOM 679 C CA . VAL A 1 95 ? 30.367 2.459 -42.603 1.00 90.62 95 VAL A CA 1
ATOM 680 C C . VAL A 1 95 ? 29.572 2.004 -43.827 1.00 90.62 95 VAL A C 1
ATOM 682 O O . VAL A 1 95 ? 29.990 2.285 -44.947 1.00 90.62 95 VAL A O 1
ATOM 685 N N . LEU A 1 96 ? 28.409 1.369 -43.644 1.00 88.50 96 LEU A N 1
ATOM 686 C CA . LEU A 1 96 ? 27.543 0.969 -44.760 1.00 88.50 96 LEU A CA 1
ATOM 687 C C . LEU A 1 96 ? 26.999 2.173 -45.543 1.00 88.50 96 LEU A C 1
ATOM 689 O O . LEU A 1 96 ? 26.973 2.132 -46.771 1.00 88.50 96 LEU A O 1
ATOM 693 N N . ILE A 1 97 ? 26.614 3.257 -44.860 1.00 90.50 97 ILE A N 1
ATOM 694 C CA . ILE A 1 97 ? 26.158 4.495 -45.513 1.00 90.50 97 ILE A CA 1
ATOM 695 C C . ILE A 1 97 ? 27.305 5.152 -46.290 1.00 90.50 97 ILE A C 1
ATOM 697 O O . ILE A 1 97 ? 27.113 5.535 -47.441 1.00 90.50 97 ILE A O 1
ATOM 701 N N . LEU A 1 98 ? 28.503 5.252 -45.704 1.00 91.88 98 LEU A N 1
ATOM 702 C CA . LEU A 1 98 ? 29.670 5.834 -46.377 1.00 91.88 9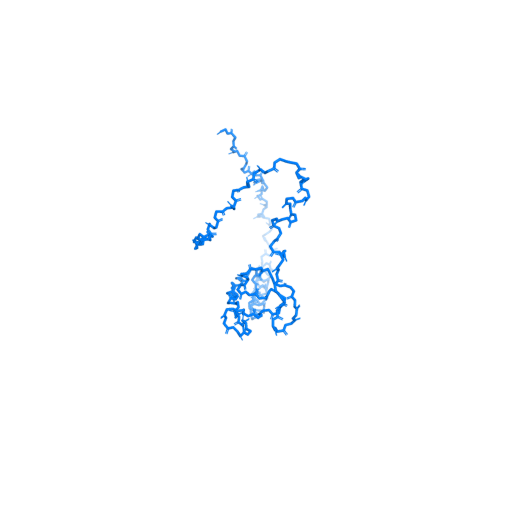8 LEU A CA 1
ATOM 703 C C . LEU A 1 98 ? 30.128 4.993 -47.572 1.00 91.88 98 LEU A C 1
ATOM 705 O O . LEU A 1 98 ? 30.441 5.556 -48.616 1.00 91.88 98 LEU A O 1
ATOM 709 N N . ALA A 1 99 ? 30.125 3.664 -47.454 1.00 91.75 99 ALA A N 1
ATOM 710 C CA . ALA A 1 99 ? 30.422 2.770 -48.568 1.00 91.75 99 ALA A CA 1
ATOM 711 C C . ALA A 1 99 ? 29.370 2.895 -49.680 1.00 91.75 99 ALA A C 1
ATOM 713 O O . ALA A 1 99 ? 29.733 2.986 -50.848 1.00 91.75 99 ALA A O 1
ATOM 714 N N . GLY A 1 100 ? 28.082 2.971 -49.330 1.00 88.50 100 GLY A N 1
ATOM 715 C CA . GLY A 1 100 ? 26.999 3.199 -50.288 1.00 88.50 100 GLY A CA 1
ATOM 716 C C . GLY A 1 100 ? 27.126 4.539 -51.015 1.00 88.50 100 GLY A C 1
ATOM 717 O O . GLY A 1 100 ? 27.006 4.579 -52.236 1.00 88.50 100 GLY A O 1
ATOM 718 N N . LEU A 1 101 ? 27.443 5.619 -50.294 1.00 90.00 101 LEU A N 1
ATOM 719 C CA . LEU A 1 101 ? 27.717 6.929 -50.891 1.00 90.00 101 LEU A CA 1
ATOM 720 C C . LEU A 1 101 ? 28.971 6.899 -51.763 1.00 90.00 101 LEU A C 1
ATOM 722 O O . LEU A 1 101 ? 28.940 7.453 -52.851 1.00 90.00 101 LEU A O 1
ATOM 726 N N . ALA A 1 102 ? 30.047 6.234 -51.342 1.00 87.75 102 ALA A N 1
ATOM 727 C CA . ALA A 1 102 ? 31.260 6.109 -52.144 1.00 87.75 102 ALA A CA 1
ATOM 728 C C . ALA A 1 102 ? 30.997 5.338 -53.441 1.00 87.75 102 ALA A C 1
ATOM 730 O O . ALA A 1 102 ? 31.420 5.794 -54.497 1.00 87.75 102 ALA A O 1
ATOM 731 N N . VAL A 1 103 ? 30.250 4.230 -53.383 1.00 87.12 103 VAL A N 1
ATOM 732 C CA . VAL A 1 103 ? 29.817 3.478 -54.570 1.00 87.12 103 VAL A CA 1
ATOM 733 C C . VAL A 1 103 ? 28.931 4.348 -55.454 1.00 87.12 103 VAL A C 1
ATOM 735 O O . VAL A 1 103 ? 29.211 4.435 -56.639 1.00 87.12 103 VAL A O 1
ATOM 738 N N . ALA A 1 104 ? 27.940 5.051 -54.897 1.00 79.88 104 ALA A N 1
ATOM 739 C CA . ALA A 1 104 ? 27.063 5.948 -55.650 1.00 79.88 104 ALA A CA 1
ATOM 740 C C . ALA A 1 104 ? 27.820 7.123 -56.286 1.00 79.88 104 ALA A C 1
ATOM 742 O O . ALA A 1 104 ? 27.524 7.497 -57.416 1.00 79.88 104 ALA A O 1
ATOM 743 N N . TYR A 1 105 ? 28.821 7.677 -55.601 1.00 82.62 105 TYR A N 1
ATOM 744 C CA . TYR A 1 105 ? 29.718 8.688 -56.154 1.00 82.62 105 TYR A CA 1
ATOM 745 C C . TYR A 1 105 ? 30.610 8.102 -57.244 1.00 82.62 105 TYR A C 1
ATOM 747 O O . TYR A 1 105 ? 30.807 8.756 -58.256 1.00 82.62 105 TYR A O 1
ATOM 755 N N . PHE A 1 106 ? 31.125 6.882 -57.090 1.00 79.00 106 PHE A N 1
ATOM 756 C CA . PHE A 1 106 ? 31.988 6.254 -58.093 1.00 79.00 106 PHE A CA 1
ATOM 757 C C . PHE A 1 106 ? 31.213 5.833 -59.344 1.00 79.00 106 PHE A C 1
ATOM 759 O O . PHE A 1 106 ? 31.669 6.074 -60.459 1.00 79.00 106 PHE A O 1
ATOM 766 N N . THR A 1 107 ? 30.024 5.246 -59.182 1.00 66.44 107 THR A N 1
ATOM 767 C CA . THR A 1 107 ? 29.142 4.895 -60.300 1.00 66.44 107 THR A CA 1
ATOM 768 C C . THR A 1 107 ? 28.520 6.143 -60.912 1.00 66.44 107 THR A C 1
ATOM 770 O O . THR A 1 107 ? 28.497 6.256 -62.129 1.00 66.44 107 THR A O 1
ATOM 773 N N . GLY A 1 108 ? 28.098 7.110 -60.093 1.00 60.81 108 GLY A N 1
ATOM 774 C CA . GLY A 1 108 ? 27.522 8.386 -60.526 1.00 60.81 108 GLY A CA 1
ATOM 775 C C . GLY A 1 108 ? 28.526 9.316 -61.210 1.00 60.81 108 GLY A C 1
ATOM 776 O O . GLY A 1 108 ? 28.165 10.001 -62.163 1.00 60.81 108 GLY A O 1
ATOM 777 N N . ALA A 1 109 ? 29.796 9.301 -60.795 1.00 57.81 109 ALA A N 1
ATOM 778 C CA . ALA A 1 109 ? 30.873 10.017 -61.478 1.00 57.81 109 ALA A CA 1
ATOM 779 C C . ALA A 1 109 ? 31.268 9.346 -62.801 1.00 57.81 109 ALA A C 1
ATOM 781 O O . ALA A 1 109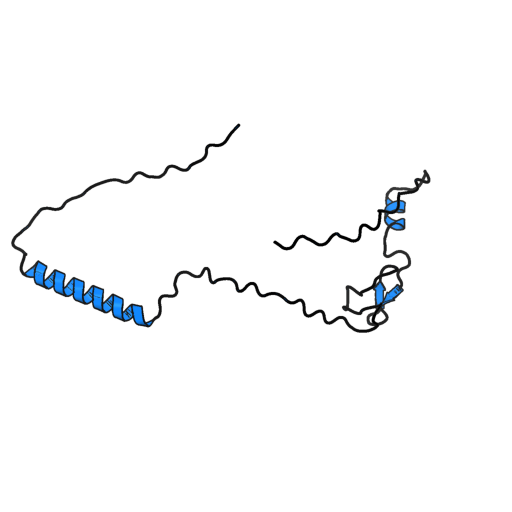 ? 31.688 10.044 -63.720 1.00 57.81 109 ALA A O 1
ATOM 782 N N . LEU A 1 110 ? 31.092 8.024 -62.938 1.00 52.69 110 LEU A N 1
ATOM 783 C CA . LEU A 1 110 ? 31.246 7.348 -64.231 1.00 52.69 110 LEU A CA 1
ATOM 784 C C . LEU A 1 110 ? 30.025 7.526 -65.152 1.00 52.69 110 LEU A C 1
ATOM 786 O O . LEU A 1 110 ? 30.184 7.484 -66.369 1.00 52.69 110 LEU A O 1
ATOM 790 N N . SER A 1 111 ? 28.821 7.743 -64.610 1.00 53.91 111 SER A N 1
ATOM 791 C CA . SER A 1 111 ? 27.574 7.868 -65.382 1.00 53.91 111 SER A CA 1
ATOM 792 C C . SER A 1 111 ? 27.054 9.302 -65.536 1.00 53.91 111 SER A C 1
ATOM 794 O O . SER A 1 111 ? 25.884 9.489 -65.873 1.00 53.91 111 SER A O 1
ATOM 796 N N . GLY A 1 112 ? 27.907 10.321 -65.385 1.00 52.06 112 GLY A N 1
ATOM 797 C CA . GLY A 1 112 ? 27.602 11.733 -65.684 1.00 52.06 112 GLY A CA 1
ATOM 798 C C . GLY A 1 112 ? 27.241 12.048 -67.151 1.00 52.06 112 GLY A C 1
ATOM 799 O O . GLY A 1 112 ? 27.316 13.202 -67.558 1.00 52.06 112 GLY A O 1
ATOM 800 N N . VAL A 1 113 ? 26.859 11.044 -67.952 1.00 56.88 113 VAL A N 1
ATOM 801 C CA . VAL A 1 113 ? 26.437 11.159 -69.360 1.00 56.88 113 VAL A CA 1
ATOM 802 C C . VAL A 1 113 ? 25.005 10.647 -69.603 1.00 56.88 113 VAL A C 1
ATOM 804 O O . VAL A 1 113 ? 24.526 10.722 -70.727 1.00 56.88 113 VAL A O 1
ATOM 807 N N . ILE A 1 114 ? 24.245 10.208 -68.590 1.00 52.22 114 ILE A N 1
ATOM 808 C CA . ILE A 1 114 ? 22.805 9.938 -68.789 1.00 52.22 114 ILE A CA 1
ATOM 809 C C . ILE A 1 114 ? 21.987 10.736 -67.779 1.00 52.22 114 ILE A C 1
ATOM 811 O O . ILE A 1 114 ? 21.662 10.281 -66.686 1.00 52.22 114 ILE A O 1
ATOM 815 N N . GLY A 1 115 ? 21.698 11.979 -68.161 1.00 45.44 115 GLY A N 1
ATOM 816 C CA . GLY A 1 115 ? 20.689 12.799 -67.513 1.00 45.44 115 GLY A CA 1
ATOM 817 C C . GLY A 1 115 ? 19.278 12.255 -67.739 1.00 45.44 115 GLY A C 1
ATOM 818 O O . GLY A 1 115 ? 18.989 11.683 -68.784 1.00 45.44 115 GLY A O 1
ATOM 819 N N . GLY A 1 116 ? 18.416 12.519 -66.754 1.00 48.88 116 GLY A N 1
ATOM 820 C CA . GLY A 1 116 ? 16.960 12.549 -66.889 1.00 48.88 116 GLY A CA 1
ATOM 821 C C . GLY A 1 116 ? 16.279 11.190 -67.018 1.00 48.88 116 GLY A C 1
ATOM 822 O O . GLY A 1 116 ? 16.329 10.598 -68.083 1.00 48.88 116 GLY A O 1
ATOM 823 N N . LEU A 1 117 ? 15.596 10.751 -65.952 1.00 54.38 117 LEU A N 1
ATOM 824 C CA . LEU A 1 117 ? 14.363 9.933 -65.934 1.00 54.38 117 LEU A CA 1
ATOM 825 C C . LEU A 1 117 ? 14.314 9.079 -64.659 1.00 54.38 117 LEU A C 1
ATOM 827 O O . LEU A 1 117 ? 14.591 7.886 -64.689 1.00 54.38 117 LEU A O 1
ATOM 831 N N . VAL A 1 118 ? 13.933 9.682 -63.535 1.00 51.22 118 VAL A N 1
ATOM 832 C CA . VAL A 1 118 ? 12.792 9.171 -62.760 1.00 51.22 118 VAL A CA 1
ATOM 833 C C . VAL A 1 118 ? 12.374 10.253 -61.770 1.00 51.22 118 VAL A C 1
ATOM 835 O O . VAL A 1 118 ? 13.012 10.518 -60.754 1.00 51.22 118 VAL A O 1
ATOM 838 N N . ASP A 1 119 ? 11.337 10.948 -62.207 1.00 49.00 119 ASP A N 1
ATOM 839 C CA . ASP A 1 119 ? 10.558 11.951 -61.511 1.00 49.00 119 ASP A CA 1
ATOM 840 C C . ASP A 1 119 ? 9.412 11.241 -60.770 1.00 49.00 119 ASP A C 1
ATOM 842 O O . ASP A 1 119 ? 8.893 10.228 -61.241 1.00 49.00 119 ASP A O 1
ATOM 846 N N . ASP A 1 120 ? 9.093 11.772 -59.595 1.00 63.50 120 ASP A N 1
ATOM 847 C CA . ASP A 1 120 ? 7.751 11.941 -59.034 1.00 63.50 120 ASP A CA 1
ATOM 848 C C . ASP A 1 120 ? 6.668 10.866 -59.297 1.00 63.50 120 ASP A C 1
ATOM 850 O O . ASP A 1 120 ? 6.085 10.747 -60.375 1.00 63.50 120 ASP A O 1
ATOM 854 N N . SER A 1 121 ? 6.272 10.143 -58.241 1.00 54.28 121 SER A N 1
ATOM 855 C CA . SER A 1 121 ? 4.913 9.597 -58.182 1.00 54.28 121 SER A CA 1
ATOM 856 C C . SER A 1 121 ? 4.376 9.549 -56.752 1.00 54.28 121 SER A C 1
ATOM 858 O O . SER A 1 121 ? 4.438 8.545 -56.050 1.00 54.28 121 SER A O 1
ATOM 860 N N . SER A 1 122 ? 3.818 10.694 -56.366 1.00 47.53 122 SER A N 1
ATOM 861 C CA . SER A 1 122 ? 2.406 10.793 -55.993 1.00 47.53 122 SER A CA 1
ATOM 862 C C . SER A 1 122 ? 1.907 10.186 -54.669 1.00 47.53 122 SER A C 1
ATOM 864 O O . SER A 1 122 ? 1.842 8.977 -54.464 1.00 47.53 122 SER A O 1
ATOM 866 N N . SER A 1 123 ? 1.302 11.094 -53.891 1.00 49.81 123 SER A N 1
ATOM 867 C CA . SER A 1 123 ? 0.107 10.898 -53.050 1.00 49.81 123 SER A CA 1
ATOM 868 C C . SER A 1 123 ? 0.346 10.262 -51.665 1.00 49.81 123 SER A C 1
ATOM 870 O O . SER A 1 123 ? 0.478 9.059 -51.502 1.00 49.81 123 SER A O 1
ATOM 872 N N . HIS A 1 124 ? 0.479 11.029 -50.574 1.00 52.34 124 HIS A N 1
ATOM 873 C CA . HIS A 1 124 ? -0.600 11.796 -49.929 1.00 52.34 124 HIS A CA 1
ATOM 874 C C . HIS A 1 124 ? -1.985 11.189 -50.182 1.00 52.34 124 HIS A C 1
ATOM 876 O O . HIS A 1 124 ? -2.494 11.354 -51.278 1.00 52.34 124 HIS A O 1
ATOM 882 N N . GLN A 1 125 ? -2.586 10.562 -49.159 1.00 52.16 125 GLN A N 1
ATOM 883 C CA . GLN A 1 125 ? -4.022 10.558 -48.790 1.00 52.16 125 GLN A CA 1
ATOM 884 C C . GLN A 1 125 ? -4.375 9.231 -48.093 1.00 52.16 125 GLN A C 1
ATOM 886 O O . GLN A 1 125 ? -4.613 8.209 -48.724 1.00 52.16 125 GLN A O 1
ATOM 891 N N . GLY A 1 126 ? -4.419 9.251 -46.760 1.00 45.25 126 GLY A N 1
ATOM 892 C CA . GLY A 1 126 ? -4.866 8.107 -45.959 1.00 45.25 126 GLY A CA 1
ATOM 893 C C . GLY A 1 126 ? -5.246 8.468 -44.525 1.00 45.25 126 GLY A C 1
ATOM 894 O O . GLY A 1 126 ? -5.194 7.624 -43.638 1.00 45.25 126 GLY A O 1
ATOM 895 N N . TRP A 1 127 ? -5.601 9.732 -44.277 1.00 52.84 127 TRP A N 1
ATOM 896 C CA . TRP A 1 127 ? -6.245 10.163 -43.041 1.00 52.84 127 TRP A CA 1
ATOM 897 C C . TRP A 1 127 ? -7.737 9.841 -43.159 1.00 52.84 127 TRP A C 1
ATOM 899 O O . TRP A 1 127 ? -8.510 10.682 -43.594 1.00 52.84 127 TRP A O 1
ATOM 909 N N . THR A 1 128 ? -8.159 8.626 -42.799 1.00 63.44 128 THR A N 1
ATOM 910 C CA . THR A 1 128 ? -9.553 8.391 -42.383 1.00 63.44 128 THR A CA 1
ATOM 911 C C . THR A 1 128 ? -9.601 7.443 -41.187 1.00 63.44 128 THR A C 1
ATOM 913 O O . THR A 1 128 ? -9.190 6.287 -41.223 1.00 63.44 128 THR A O 1
ATOM 916 N N . SER A 1 129 ? -10.059 8.006 -40.073 1.00 53.47 129 SER A N 1
ATOM 917 C CA . SER A 1 129 ? -10.381 7.333 -38.821 1.00 53.47 129 SER A CA 1
ATOM 918 C C . SER A 1 129 ? -11.647 6.475 -38.954 1.00 53.47 129 SER A C 1
ATOM 920 O O . SER A 1 129 ? -12.618 6.947 -39.543 1.00 53.47 129 SER A O 1
ATOM 922 N N . PRO A 1 130 ? -11.741 5.301 -38.306 1.00 59.44 130 PRO A N 1
ATOM 923 C CA . PRO A 1 130 ? -13.026 4.654 -38.086 1.00 59.44 130 PRO A CA 1
ATOM 924 C C . PRO A 1 130 ? -13.675 5.192 -36.798 1.00 59.44 130 PRO A C 1
ATOM 926 O O . PRO A 1 130 ? -13.324 4.795 -35.688 1.00 59.44 130 PRO A O 1
ATOM 929 N N . LYS A 1 131 ? -14.656 6.092 -36.936 1.00 55.06 131 LYS A N 1
ATOM 930 C CA . LYS A 1 131 ? -15.728 6.273 -35.944 1.00 55.06 131 LYS A CA 1
ATOM 931 C C . LYS A 1 131 ? -17.061 5.977 -36.617 1.00 55.06 131 LYS A C 1
ATOM 933 O O . LYS A 1 131 ? -17.645 6.846 -37.250 1.00 55.06 131 LYS A O 1
ATOM 938 N N . ALA A 1 132 ? -17.536 4.753 -36.445 1.00 56.31 132 ALA A N 1
ATOM 939 C CA . ALA A 1 132 ? -18.930 4.402 -36.649 1.00 56.31 132 ALA A CA 1
ATOM 940 C C . ALA A 1 132 ? -19.260 3.223 -35.731 1.00 56.31 132 ALA A C 1
ATOM 942 O O . ALA A 1 132 ? -18.963 2.080 -36.057 1.00 56.31 132 ALA A O 1
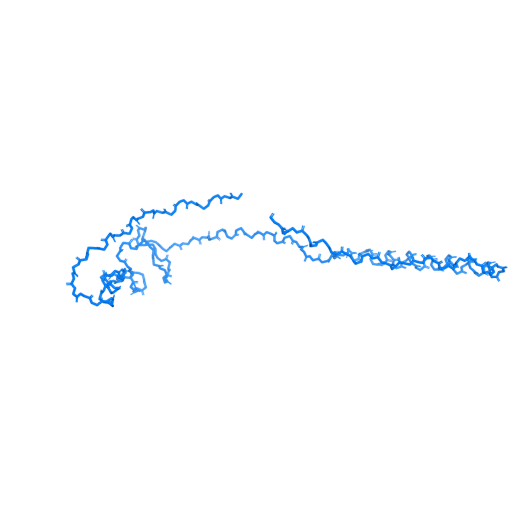ATOM 943 N N . ASN A 1 133 ? -19.854 3.501 -34.571 1.00 58.88 133 ASN A N 1
ATOM 944 C CA . ASN A 1 133 ? -20.942 2.646 -34.121 1.00 58.88 133 ASN A CA 1
ATOM 945 C C . ASN A 1 133 ? -21.882 3.426 -33.203 1.00 58.88 133 ASN A C 1
ATOM 947 O O . ASN A 1 133 ? -21.507 3.894 -32.127 1.00 58.88 133 ASN A O 1
ATOM 951 N N . THR A 1 134 ? -23.090 3.632 -33.706 1.00 57.88 134 THR A N 1
ATOM 952 C CA . THR A 1 134 ? -24.213 4.270 -33.028 1.00 57.88 134 THR A CA 1
ATOM 953 C C . THR A 1 134 ? -25.456 3.566 -33.547 1.00 57.88 134 THR A C 1
ATOM 955 O O . THR A 1 134 ? -25.990 3.950 -34.584 1.00 57.88 134 THR A O 1
ATOM 958 N N . LYS A 1 135 ? -25.861 2.492 -32.872 1.00 53.84 135 LYS A N 1
ATOM 959 C CA . LYS A 1 135 ? -27.251 2.172 -32.525 1.00 53.84 135 LYS A CA 1
ATOM 960 C C . LYS A 1 135 ? -27.310 0.874 -31.740 1.00 53.84 135 LYS A C 1
ATOM 962 O O . LYS A 1 135 ? -26.656 -0.095 -32.174 1.00 53.84 135 LYS A O 1
#

Foldseek 3Di:
DPDDDDDPCPPDPDPPDPPDDDPVVVCVVPPQQVPFDADPPPRHGDGPPDQADPVQQQGPVVRHRDPPPPPPPPPVPPPPDPPPDPPVVVVVVVVVVVVVVVVCCVVVVVPVPDDDDDDDDDDDDDPDDDDDDDD

pLDDT: mean 70.58, std 15.65, range [45.25, 92.88]

Sequence (135 aa):
MPDPTPQPTAKPPKPTAKGGESVMDRLLADSPLVGGQPCGNCGAPLPKGAALCTRCGFDVSSGKPVRTRVIAERVKKEKGGPRQAPKWLAPAVLVLILAGLAVAYFTGALSGVIGGLVDDSSSHQGWTSPKANTK